Protein AF-A0A6N7NYF5-F1 (afdb_monomer_lite)

Foldseek 3Di:
DVVVDDDQDDDDDFDADVPDGDDDTDDDDDAAKDKDWDWDADPVDRDIDIDIDIDGDHPPPDDPPDPPDDPPDDDDDPDDDDDD

Radius of gyration: 21.6 Å; chains: 1; bounding box: 33×30×64 Å

Secondary structure (DSSP, 8-state):
-GGG-------S-PPPBTTB--------S--EEEEEEEEEE-SSSS-EEEEEEEEEE-TTS---PPPP----------SPPP--

Structure (mmCIF, N/CA/C/O backbone):
data_AF-A0A6N7NYF5-F1
#
_entry.id   AF-A0A6N7NYF5-F1
#
loop_
_atom_site.group_PDB
_atom_site.id
_atom_site.type_symbol
_atom_site.label_atom_id
_atom_site.label_alt_id
_atom_site.label_comp_id
_atom_site.label_asym_id
_atom_site.label_entity_id
_atom_site.label_seq_id
_atom_site.pdbx_PDB_ins_code
_atom_site.Cartn_x
_atom_site.Cartn_y
_atom_site.Cartn_z
_atom_site.occupancy
_atom_site.B_iso_or_equiv
_atom_site.auth_seq_id
_atom_site.auth_comp_id
_atom_site.auth_asym_id
_atom_site.auth_atom_id
_atom_site.pdbx_PDB_model_num
ATOM 1 N N . ARG A 1 1 ? -3.053 -13.047 5.001 1.00 88.62 1 ARG A N 1
ATOM 2 C CA . ARG A 1 1 ? -2.385 -14.029 4.090 1.00 88.62 1 ARG A CA 1
ATOM 3 C C . ARG A 1 1 ? -2.589 -13.582 2.644 1.00 88.62 1 ARG A C 1
ATOM 5 O O . ARG A 1 1 ? -3.463 -12.759 2.418 1.00 88.62 1 ARG A O 1
ATOM 12 N N . TRP A 1 2 ? -1.847 -14.127 1.671 1.00 91.62 2 TRP A N 1
ATOM 13 C CA . TRP A 1 2 ? -2.005 -13.764 0.249 1.00 91.62 2 TRP A CA 1
ATOM 14 C C . TRP A 1 2 ? -3.440 -13.898 -0.264 1.00 91.62 2 TRP A C 1
ATOM 16 O O . TRP A 1 2 ? -3.914 -13.028 -0.978 1.00 91.62 2 TRP A O 1
ATOM 26 N N . ALA A 1 3 ? -4.159 -14.932 0.179 1.00 96.62 3 ALA A N 1
ATOM 27 C CA . ALA A 1 3 ? -5.560 -15.149 -0.183 1.00 96.62 3 ALA A CA 1
ATOM 28 C C . ALA A 1 3 ? -6.534 -14.062 0.322 1.00 96.62 3 ALA A C 1
ATOM 30 O O . ALA A 1 3 ? -7.687 -14.061 -0.092 1.00 96.62 3 ALA A O 1
ATOM 31 N N . ASP A 1 4 ? -6.098 -13.166 1.213 1.00 95.56 4 ASP A N 1
ATOM 32 C CA . ASP A 1 4 ? -6.915 -12.040 1.684 1.00 95.56 4 ASP A CA 1
ATOM 33 C C . ASP A 1 4 ? -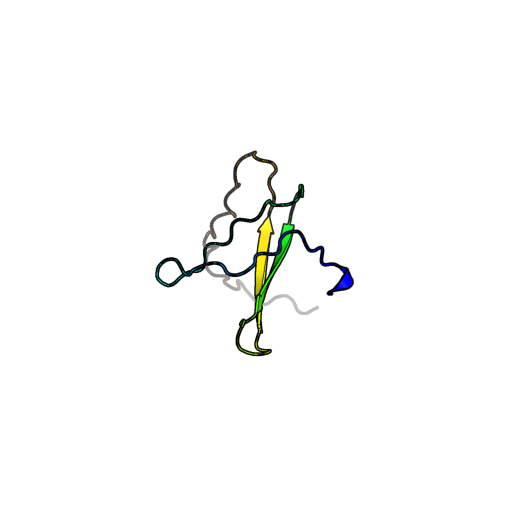6.617 -10.744 0.909 1.00 95.56 4 ASP A C 1
ATOM 35 O O . ASP A 1 4 ? -7.276 -9.730 1.136 1.00 95.56 4 ASP A O 1
ATOM 39 N N . LEU A 1 5 ? -5.610 -10.748 0.026 1.00 95.88 5 LEU A N 1
ATOM 40 C CA . LEU A 1 5 ? -5.253 -9.593 -0.787 1.00 95.88 5 LEU A CA 1
ATOM 41 C C . LEU A 1 5 ? -6.015 -9.612 -2.109 1.00 95.88 5 LEU A C 1
ATOM 43 O O . LEU A 1 5 ? -6.195 -10.650 -2.742 1.00 95.88 5 LEU A O 1
ATOM 47 N N . GLN A 1 6 ? -6.416 -8.422 -2.541 1.00 96.06 6 GLN A N 1
ATOM 48 C CA . GLN A 1 6 ? -6.984 -8.183 -3.856 1.00 96.06 6 GLN A CA 1
ATOM 49 C C . GLN A 1 6 ? -6.089 -7.189 -4.592 1.00 96.06 6 GLN A C 1
ATOM 51 O O . GLN A 1 6 ? -5.913 -6.061 -4.129 1.00 96.06 6 GLN A O 1
ATOM 56 N N . GLU A 1 7 ? -5.564 -7.588 -5.749 1.00 96.69 7 GLU A N 1
ATOM 57 C CA . GLU A 1 7 ? -4.888 -6.654 -6.647 1.00 96.69 7 GLU A CA 1
ATOM 58 C C . GLU A 1 7 ? -5.893 -5.608 -7.148 1.00 96.69 7 GLU A C 1
ATOM 60 O O . GLU A 1 7 ? -6.982 -5.944 -7.620 1.00 96.69 7 GLU A O 1
ATOM 65 N N . PHE A 1 8 ? -5.540 -4.330 -7.010 1.00 96.19 8 PHE A N 1
ATOM 66 C CA . PHE A 1 8 ? -6.361 -3.211 -7.482 1.00 96.19 8 PHE A CA 1
ATOM 67 C C . PHE A 1 8 ? -5.609 -2.272 -8.432 1.00 96.19 8 PHE A C 1
ATOM 69 O O . PHE A 1 8 ? -6.231 -1.413 -9.052 1.00 96.19 8 PHE A O 1
ATOM 76 N N . CYS A 1 9 ? -4.288 -2.412 -8.539 1.00 97.38 9 CYS A N 1
ATOM 77 C CA . CYS A 1 9 ? -3.451 -1.574 -9.381 1.00 97.38 9 CYS A CA 1
ATOM 78 C C . CYS A 1 9 ? -2.162 -2.309 -9.736 1.00 97.38 9 CYS A C 1
ATOM 80 O O . CYS A 1 9 ? -1.506 -2.848 -8.846 1.00 97.38 9 CYS A O 1
ATOM 82 N N . THR A 1 10 ? -1.790 -2.251 -11.012 1.00 97.00 10 THR A N 1
ATOM 83 C CA . THR A 1 10 ? -0.491 -2.699 -11.512 1.00 97.00 10 THR A CA 1
ATOM 84 C C . THR A 1 10 ? 0.019 -1.639 -12.474 1.00 97.00 10 THR A C 1
ATOM 86 O O . THR A 1 10 ? -0.682 -1.240 -13.405 1.00 97.00 10 THR A O 1
ATOM 89 N N . LEU A 1 11 ? 1.232 -1.157 -12.223 1.00 95.62 11 LEU A N 1
ATOM 90 C CA . LEU A 1 11 ? 1.903 -0.151 -13.038 1.00 95.62 11 LEU A CA 1
ATOM 91 C C . LEU A 1 11 ? 3.127 -0.789 -13.696 1.00 95.62 11 LEU A C 1
ATOM 93 O O . LEU A 1 11 ? 3.770 -1.662 -13.119 1.00 95.62 11 LEU A O 1
ATOM 97 N N . GLY A 1 12 ? 3.426 -0.361 -14.921 1.00 94.62 12 GLY A N 1
ATOM 98 C CA . GLY A 1 12 ? 4.636 -0.767 -15.630 1.00 94.62 12 GLY A CA 1
ATOM 99 C C . GLY A 1 12 ? 5.860 0.006 -15.137 1.00 94.62 12 GLY A C 1
ATOM 100 O O . GLY A 1 12 ? 6.054 0.228 -13.944 1.00 94.62 12 GLY A O 1
ATOM 101 N N . ASN A 1 13 ? 6.690 0.462 -16.074 1.00 92.06 13 ASN A N 1
ATOM 102 C CA . ASN A 1 13 ? 7.811 1.331 -15.737 1.00 92.06 13 ASN A CA 1
ATOM 103 C C . ASN A 1 13 ? 7.297 2.726 -15.341 1.00 92.06 13 ASN A C 1
ATOM 105 O O . ASN A 1 13 ? 6.812 3.477 -16.188 1.00 92.06 13 ASN A O 1
ATOM 109 N N . VAL A 1 14 ? 7.393 3.050 -14.052 1.00 94.69 14 VAL A N 1
ATOM 110 C CA . VAL A 1 14 ? 7.117 4.387 -13.522 1.00 94.69 14 VAL A CA 1
ATOM 111 C C . VAL A 1 14 ? 8.453 5.116 -13.355 1.00 94.69 14 VAL A C 1
ATOM 113 O O . VAL A 1 14 ? 9.299 4.631 -12.601 1.00 94.69 14 VAL A O 1
ATOM 116 N N . PRO A 1 15 ? 8.675 6.267 -14.015 1.00 93.69 15 PRO A N 1
ATOM 117 C CA . PRO A 1 15 ? 9.915 7.014 -13.859 1.00 93.69 15 PRO A CA 1
ATOM 118 C C . PRO A 1 15 ? 10.032 7.600 -12.448 1.00 93.69 15 PRO A C 1
ATOM 120 O O . PRO A 1 15 ? 9.045 8.037 -11.848 1.00 93.69 15 PRO A O 1
ATOM 123 N N . VAL A 1 16 ? 11.258 7.643 -11.927 1.00 94.62 16 VAL A N 1
ATOM 124 C CA . VAL A 1 16 ? 11.537 8.275 -10.636 1.00 94.62 16 VAL A CA 1
ATOM 125 C C . VAL A 1 16 ? 11.363 9.796 -10.739 1.00 94.62 16 VAL A C 1
ATOM 127 O O . VAL A 1 16 ? 11.788 10.427 -11.707 1.00 94.62 16 VAL A O 1
ATOM 130 N N . SER A 1 17 ? 10.718 10.396 -9.740 1.00 95.62 17 SER A N 1
ATOM 131 C CA . SER A 1 17 ? 10.511 11.842 -9.630 1.00 95.62 17 SER A CA 1
ATOM 132 C C . SER A 1 17 ? 11.388 12.384 -8.501 1.00 95.62 17 SER A C 1
ATOM 134 O O . SER A 1 17 ? 10.932 12.481 -7.360 1.00 95.62 17 SER A O 1
ATOM 136 N N . GLY A 1 18 ? 12.628 12.765 -8.815 1.00 94.94 18 GLY A N 1
ATOM 137 C CA . GLY A 1 18 ? 13.642 13.056 -7.795 1.00 94.94 18 GLY A CA 1
ATOM 138 C C . GLY A 1 18 ? 14.116 11.748 -7.167 1.00 94.94 18 GLY A C 1
ATOM 139 O O . GLY A 1 18 ? 14.559 10.871 -7.899 1.00 94.94 18 GLY A O 1
ATOM 140 N N . ASP A 1 19 ? 13.937 11.595 -5.854 1.00 94.94 19 ASP A N 1
ATOM 141 C CA . ASP A 1 19 ? 14.314 10.380 -5.110 1.00 94.94 19 ASP A CA 1
ATOM 142 C C . ASP A 1 19 ? 13.114 9.480 -4.758 1.00 94.94 19 ASP A C 1
ATOM 144 O O . ASP A 1 19 ? 13.241 8.530 -3.986 1.00 94.94 19 ASP A O 1
ATOM 148 N N . VAL A 1 20 ? 11.921 9.780 -5.289 1.00 94.75 20 VAL A N 1
ATOM 149 C CA . VAL A 1 20 ? 10.685 9.055 -4.958 1.00 94.75 20 VAL A CA 1
ATOM 150 C C . VAL A 1 20 ? 9.935 8.583 -6.199 1.00 94.75 20 VAL A C 1
ATOM 152 O O . VAL A 1 20 ? 9.854 9.281 -7.213 1.00 94.75 20 VAL A O 1
ATOM 155 N N . TYR A 1 21 ? 9.313 7.409 -6.093 1.00 94.75 21 TYR A N 1
ATOM 156 C CA . TYR A 1 21 ? 8.303 6.958 -7.046 1.00 94.75 21 TYR A CA 1
ATOM 157 C C . TYR A 1 21 ? 6.936 7.500 -6.640 1.00 94.75 21 TYR A C 1
ATOM 159 O O . TYR A 1 21 ? 6.516 7.366 -5.490 1.00 94.75 21 TYR A O 1
ATOM 167 N N . LYS A 1 22 ? 6.228 8.100 -7.597 1.00 95.56 22 L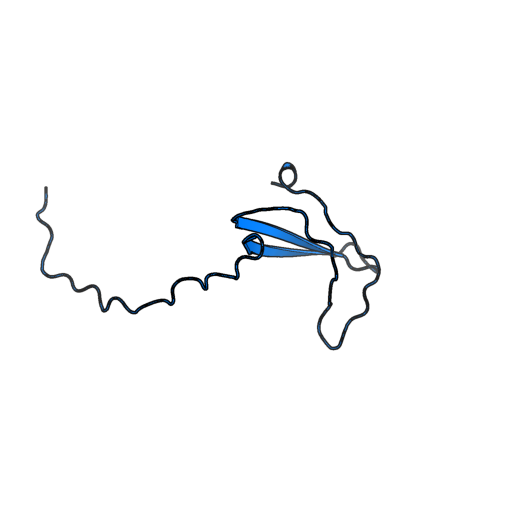YS A N 1
ATOM 168 C CA . LYS A 1 22 ? 4.836 8.524 -7.427 1.00 95.56 22 LYS A CA 1
ATOM 169 C C . LYS A 1 22 ? 3.951 7.540 -8.174 1.00 95.56 22 LYS A C 1
ATOM 171 O O . LYS A 1 22 ? 3.988 7.493 -9.399 1.00 95.56 22 LYS A O 1
ATOM 176 N N . LEU A 1 23 ? 3.204 6.739 -7.425 1.00 94.94 23 LEU A N 1
ATOM 177 C CA . LEU A 1 23 ? 2.322 5.710 -7.965 1.00 94.94 23 LEU A CA 1
ATOM 178 C C . LEU A 1 23 ? 0.892 6.251 -7.957 1.00 94.94 23 LEU A C 1
ATOM 180 O O . LEU A 1 23 ? 0.357 6.538 -6.886 1.00 94.94 23 LEU A O 1
ATOM 184 N N . ASP A 1 24 ? 0.297 6.419 -9.136 1.00 95.12 24 ASP A N 1
ATOM 185 C CA . ASP A 1 24 ? -1.098 6.842 -9.275 1.00 95.12 24 ASP A CA 1
ATOM 186 C C . ASP A 1 24 ? -1.975 5.619 -9.551 1.00 95.12 24 ASP A C 1
ATOM 188 O O . ASP A 1 24 ? -1.807 4.929 -10.557 1.00 95.12 24 ASP A O 1
ATOM 192 N N . CYS A 1 25 ? -2.872 5.321 -8.615 1.00 95.31 25 CYS A N 1
ATOM 193 C CA . CYS A 1 25 ? -3.685 4.116 -8.618 1.00 95.31 25 CYS A CA 1
ATOM 194 C C . CYS A 1 25 ? -5.120 4.444 -8.187 1.00 95.31 25 CYS A C 1
ATOM 196 O O . CYS A 1 25 ? -5.316 5.064 -7.136 1.00 95.31 25 CYS A O 1
ATOM 198 N N . PRO A 1 26 ? -6.145 3.971 -8.919 1.00 94.00 26 PRO A N 1
ATOM 199 C CA . PRO A 1 26 ? -7.526 4.134 -8.497 1.00 94.00 26 PRO A CA 1
ATOM 200 C C . PRO A 1 26 ? -7.803 3.258 -7.272 1.00 94.00 26 PRO A C 1
ATOM 202 O O . PRO A 1 26 ? -7.768 2.030 -7.340 1.00 94.00 26 PRO A O 1
ATOM 205 N N . LEU A 1 27 ? -8.099 3.886 -6.135 1.00 92.75 27 LEU A N 1
ATOM 206 C CA . LEU A 1 27 ? -8.412 3.147 -4.916 1.00 92.75 27 LEU A CA 1
ATOM 207 C C . LEU A 1 27 ? -9.790 2.462 -5.011 1.00 92.75 27 LEU A C 1
ATOM 209 O O . LEU A 1 27 ? -10.758 3.071 -5.480 1.00 92.75 27 LEU A O 1
ATOM 213 N N . PRO A 1 28 ? -9.926 1.212 -4.530 1.00 93.00 28 PRO A N 1
ATOM 214 C CA . PRO A 1 28 ? -11.208 0.522 -4.510 1.00 93.00 28 PRO A CA 1
ATOM 215 C C . PRO A 1 28 ? -12.170 1.167 -3.505 1.00 93.00 28 PRO A C 1
ATOM 217 O O . PRO A 1 28 ? -11.769 1.692 -2.467 1.00 93.00 28 PRO A O 1
ATOM 220 N N . LYS A 1 29 ? -13.479 1.055 -3.766 1.00 91.62 29 LYS A N 1
ATOM 221 C CA . LYS A 1 29 ? -14.513 1.477 -2.808 1.00 91.62 29 LYS A CA 1
ATOM 222 C C . LYS A 1 29 ? -14.467 0.578 -1.569 1.00 91.62 29 LYS A C 1
ATOM 224 O O . LYS A 1 29 ? -14.879 -0.583 -1.622 1.00 91.62 29 LYS A O 1
ATOM 229 N N . ARG A 1 30 ? -13.936 1.103 -0.467 1.00 91.50 30 ARG A N 1
ATOM 230 C CA . ARG A 1 30 ? -13.771 0.430 0.830 1.00 91.50 30 ARG A CA 1
ATOM 231 C C . ARG A 1 30 ? -14.123 1.397 1.963 1.00 91.50 30 ARG A C 1
ATOM 233 O O . ARG A 1 30 ? -14.237 2.599 1.741 1.00 91.50 30 ARG A O 1
ATOM 240 N N . SER A 1 31 ? -14.299 0.866 3.169 1.00 92.06 31 SER A N 1
ATOM 241 C CA . SER A 1 31 ? -14.577 1.631 4.392 1.00 92.06 31 SER A CA 1
ATOM 242 C C . SER A 1 31 ? -13.864 1.005 5.587 1.00 92.06 31 SER A C 1
ATOM 244 O O . SER A 1 31 ? -13.727 -0.218 5.638 1.00 92.06 31 SER A O 1
ATOM 246 N N . GLY A 1 32 ? -13.460 1.810 6.566 1.00 91.06 32 GLY A N 1
ATOM 247 C CA . GLY A 1 32 ? -12.779 1.317 7.768 1.00 91.06 32 GLY A CA 1
ATOM 248 C C . GLY A 1 32 ? -11.289 1.058 7.545 1.00 91.06 32 GLY A C 1
ATOM 249 O O . GLY A 1 32 ? -10.691 1.646 6.646 1.00 91.06 32 GLY A O 1
ATOM 250 N N . GLN A 1 33 ? -10.680 0.229 8.396 1.00 94.25 33 GLN A N 1
ATOM 251 C CA . GLN A 1 33 ? -9.237 -0.040 8.397 1.00 94.25 33 GLN A CA 1
ATOM 252 C C . GLN A 1 33 ? -8.862 -1.152 7.413 1.00 94.25 33 GLN A C 1
ATOM 254 O O . GLN A 1 33 ? -9.497 -2.203 7.404 1.00 94.25 33 GLN A O 1
ATOM 259 N N . HIS A 1 34 ? -7.822 -0.919 6.614 1.00 95.06 34 HIS A N 1
ATOM 260 C CA . HIS A 1 34 ? -7.289 -1.850 5.615 1.00 95.06 34 HIS A CA 1
ATOM 261 C C . HIS A 1 34 ? -5.762 -1.741 5.555 1.00 95.06 34 HIS A C 1
ATOM 263 O O . HIS A 1 34 ? -5.178 -0.811 6.108 1.00 95.06 34 HIS A O 1
ATOM 269 N N . ILE A 1 35 ? -5.128 -2.668 4.839 1.00 96.31 35 ILE A N 1
ATOM 270 C CA . ILE A 1 35 ? -3.705 -2.609 4.492 1.00 96.31 35 ILE A CA 1
ATOM 271 C C . ILE A 1 35 ? -3.586 -2.486 2.975 1.00 96.31 35 ILE A C 1
ATOM 273 O O . ILE A 1 35 ? -4.239 -3.226 2.238 1.00 96.31 35 ILE A O 1
ATOM 277 N N . ILE A 1 36 ? -2.722 -1.586 2.512 1.00 97.25 36 ILE A N 1
ATOM 278 C CA . ILE A 1 36 ? -2.200 -1.603 1.145 1.00 97.25 36 ILE A CA 1
ATOM 279 C C . ILE A 1 36 ? -0.881 -2.366 1.170 1.00 97.25 36 ILE A C 1
ATOM 281 O O . ILE A 1 36 ? 0.043 -2.002 1.896 1.00 97.25 36 ILE A O 1
ATOM 285 N N . TYR A 1 37 ? -0.807 -3.429 0.377 1.00 97.81 37 TYR A N 1
ATOM 286 C CA . TYR A 1 37 ? 0.406 -4.206 0.176 1.00 97.81 37 TYR A CA 1
ATOM 287 C C . TYR A 1 37 ? 1.011 -3.844 -1.180 1.00 97.81 37 TYR A C 1
ATOM 289 O O . TYR A 1 37 ? 0.358 -4.012 -2.208 1.00 97.81 37 TYR A O 1
ATOM 297 N N . ASN A 1 38 ? 2.238 -3.331 -1.181 1.00 97.38 38 ASN A N 1
ATOM 298 C CA . ASN A 1 38 ? 2.930 -2.871 -2.378 1.00 97.38 38 ASN A CA 1
ATOM 299 C C . ASN A 1 38 ? 4.127 -3.772 -2.696 1.00 97.38 38 ASN A C 1
ATOM 301 O O . ASN A 1 38 ? 4.899 -4.124 -1.805 1.00 97.38 38 ASN A O 1
ATOM 305 N N . THR A 1 39 ? 4.287 -4.100 -3.979 1.00 96.88 39 THR A N 1
ATOM 306 C CA . THR A 1 39 ? 5.432 -4.851 -4.507 1.00 96.88 39 THR A CA 1
ATOM 307 C C . THR A 1 39 ? 6.144 -3.998 -5.547 1.00 96.88 39 THR A C 1
ATOM 309 O O . THR A 1 39 ? 5.571 -3.682 -6.587 1.00 96.88 39 THR A O 1
ATOM 312 N N . T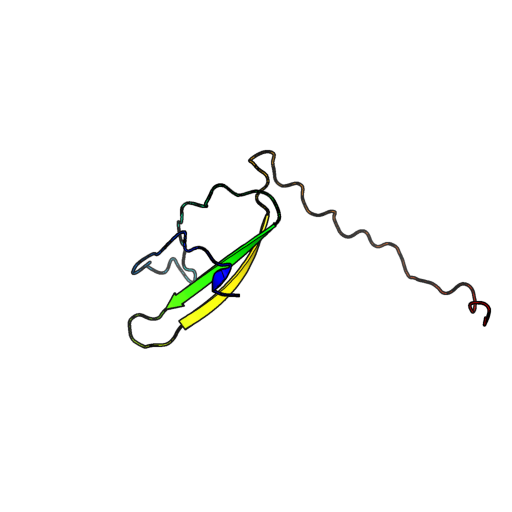RP A 1 40 ? 7.400 -3.641 -5.287 1.00 96.50 40 TRP A N 1
ATOM 313 C CA . TRP A 1 40 ? 8.271 -2.989 -6.262 1.00 96.50 40 TRP A CA 1
ATOM 314 C C . TRP A 1 40 ? 9.287 -4.001 -6.790 1.00 96.50 40 TRP A C 1
ATOM 316 O O . TRP A 1 40 ? 10.205 -4.395 -6.076 1.00 96.50 40 TRP A O 1
ATOM 326 N N . GLN A 1 41 ? 9.095 -4.446 -8.029 1.00 96.50 41 GLN A N 1
ATOM 327 C CA . GLN A 1 41 ? 9.947 -5.426 -8.702 1.00 96.50 41 GLN A CA 1
ATOM 328 C C . GLN A 1 41 ? 10.936 -4.707 -9.621 1.00 96.50 41 GLN A C 1
ATOM 330 O O . GLN A 1 41 ? 10.539 -3.885 -10.452 1.00 96.50 41 GLN A O 1
ATOM 335 N N . ARG A 1 42 ? 12.224 -5.038 -9.512 1.00 95.00 42 ARG A N 1
ATOM 336 C CA . ARG A 1 42 ? 13.222 -4.552 -10.468 1.00 95.00 42 ARG A CA 1
ATOM 337 C C . ARG A 1 42 ? 13.016 -5.197 -11.835 1.00 95.00 42 ARG A C 1
ATOM 339 O O . ARG A 1 42 ? 12.679 -6.371 -11.929 1.00 95.00 42 ARG A O 1
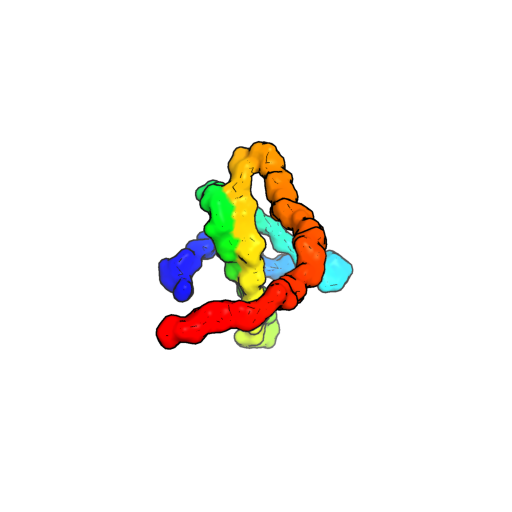ATOM 346 N N . SER A 1 43 ? 13.247 -4.434 -12.900 1.00 92.69 43 SER A N 1
ATOM 347 C CA . SER A 1 43 ? 13.101 -4.925 -14.280 1.00 92.69 43 SER A CA 1
ATOM 348 C C . SER A 1 43 ? 14.316 -5.707 -14.788 1.00 92.69 43 SER A C 1
ATOM 350 O O . SER A 1 43 ? 14.201 -6.458 -15.752 1.00 92.69 43 SER A O 1
ATOM 352 N N . ASP A 1 44 ? 15.472 -5.541 -14.146 1.00 94.06 44 ASP A N 1
ATOM 353 C CA . ASP A 1 44 ? 16.762 -6.120 -14.532 1.00 94.06 44 ASP A CA 1
ATOM 354 C C . ASP A 1 44 ? 17.144 -7.371 -13.721 1.00 94.06 44 ASP A C 1
ATOM 356 O O . ASP A 1 44 ? 18.205 -7.955 -13.936 1.00 94.06 44 ASP A O 1
ATOM 360 N N . SER A 1 45 ? 16.301 -7.789 -12.774 1.00 96.31 45 SER A N 1
ATOM 361 C CA . SER A 1 45 ? 16.549 -8.933 -11.894 1.00 96.31 45 SER A CA 1
ATOM 362 C C . SER A 1 45 ? 15.248 -9.476 -11.299 1.00 96.31 45 SER A C 1
ATOM 364 O O . SER A 1 45 ? 14.196 -8.854 -11.400 1.00 96.31 45 SER A O 1
ATOM 366 N N . GLY A 1 46 ? 15.322 -10.633 -10.635 1.00 95.88 46 GLY A N 1
ATOM 367 C CA . GLY A 1 46 ? 14.211 -11.190 -9.853 1.00 95.88 46 GLY A CA 1
ATOM 368 C C . GLY A 1 46 ? 14.015 -10.549 -8.470 1.00 95.88 46 GLY A C 1
ATOM 369 O O . GLY A 1 46 ? 13.251 -11.076 -7.671 1.00 95.88 46 GLY A O 1
ATOM 370 N N . GLU A 1 47 ? 14.696 -9.443 -8.152 1.00 97.88 47 GLU A N 1
ATOM 371 C CA . GLU A 1 47 ? 14.638 -8.788 -6.836 1.00 97.88 47 GLU A CA 1
ATOM 372 C C . GLU A 1 47 ? 13.387 -7.910 -6.668 1.00 97.88 47 GLU A C 1
ATOM 374 O O . GLU A 1 47 ? 13.084 -7.067 -7.517 1.00 97.88 47 GLU A O 1
ATOM 379 N N . ALA A 1 48 ? 12.695 -8.072 -5.537 1.00 97.06 48 ALA A N 1
ATOM 380 C CA . ALA A 1 48 ? 11.489 -7.327 -5.197 1.00 97.06 48 ALA A CA 1
ATOM 381 C C . ALA A 1 48 ? 11.536 -6.760 -3.777 1.00 97.06 48 ALA A C 1
ATOM 383 O O . ALA A 1 48 ? 12.037 -7.398 -2.849 1.00 97.06 48 ALA A O 1
ATOM 384 N N . PHE A 1 49 ? 10.922 -5.594 -3.608 1.00 97.31 49 PHE A N 1
ATOM 385 C CA . PHE A 1 49 ? 10.739 -4.921 -2.330 1.00 97.31 49 PHE A CA 1
ATOM 386 C C . PHE A 1 49 ? 9.257 -4.923 -1.965 1.00 97.31 49 PHE A C 1
ATOM 388 O O . PHE A 1 49 ? 8.412 -4.527 -2.770 1.00 97.31 49 PHE A O 1
ATOM 395 N N . TYR A 1 50 ? 8.950 -5.347 -0.742 1.00 97.62 50 TYR A N 1
ATOM 396 C CA . TYR A 1 50 ? 7.584 -5.512 -0.257 1.00 97.62 50 TYR A CA 1
ATOM 397 C C . TYR A 1 50 ? 7.319 -4.572 0.911 1.00 97.62 50 TYR A C 1
ATOM 399 O O . TYR A 1 50 ? 8.071 -4.569 1.887 1.00 97.62 50 TYR A O 1
ATOM 407 N N . THR A 1 51 ? 6.246 -3.789 0.833 1.00 97.62 51 THR A N 1
ATOM 408 C CA . THR A 1 51 ? 5.864 -2.850 1.894 1.00 97.62 51 THR A CA 1
ATOM 409 C C . THR A 1 51 ? 4.380 -2.952 2.231 1.00 97.62 51 THR A C 1
ATOM 411 O O . THR A 1 51 ? 3.540 -3.168 1.359 1.00 97.62 51 THR A O 1
ATOM 414 N N . CYS A 1 52 ? 4.057 -2.783 3.514 1.00 97.00 52 CYS A N 1
ATOM 415 C CA . CYS A 1 52 ? 2.688 -2.672 4.014 1.00 97.00 52 CYS A CA 1
ATOM 416 C C . CYS A 1 52 ? 2.436 -1.234 4.470 1.00 97.00 52 CYS A C 1
ATOM 418 O O . CYS A 1 52 ? 3.268 -0.662 5.172 1.00 97.00 52 CYS A O 1
ATOM 420 N N . ALA A 1 53 ? 1.281 -0.680 4.118 1.00 95.75 53 ALA A N 1
ATOM 421 C CA . ALA A 1 53 ? 0.801 0.597 4.630 1.00 95.75 53 ALA A CA 1
ATOM 422 C C . ALA A 1 53 ? -0.593 0.422 5.242 1.00 95.75 53 ALA A C 1
ATOM 424 O O . ALA A 1 53 ? -1.525 0.002 4.554 1.00 95.75 53 ALA A O 1
ATOM 425 N N . ASP A 1 54 ? -0.742 0.755 6.523 1.00 95.44 54 ASP A N 1
ATOM 426 C CA . ASP A 1 54 ? -2.040 0.795 7.194 1.00 95.44 54 ASP A CA 1
ATOM 427 C C . ASP A 1 54 ? -2.817 2.041 6.766 1.00 95.44 54 ASP A C 1
ATOM 429 O O . ASP A 1 54 ? -2.320 3.166 6.842 1.00 95.44 54 ASP A O 1
ATOM 433 N N . VAL A 1 55 ? -4.059 1.850 6.325 1.00 92.81 55 VAL A N 1
ATOM 434 C CA . VAL A 1 55 ? -4.921 2.930 5.836 1.00 92.81 55 VAL A CA 1
ATOM 435 C C . VAL A 1 55 ? -6.317 2.834 6.436 1.00 92.81 55 VAL A C 1
ATOM 437 O O . VAL A 1 55 ? -6.778 1.762 6.837 1.00 92.81 55 VAL A O 1
ATOM 440 N N . ARG A 1 56 ? -7.030 3.963 6.472 1.00 90.62 56 ARG A N 1
ATOM 441 C CA . ARG A 1 56 ? -8.443 4.012 6.858 1.00 90.62 56 ARG A CA 1
ATOM 442 C C . ARG A 1 56 ? -9.250 4.774 5.814 1.00 90.62 56 ARG A C 1
ATOM 444 O O . ARG A 1 56 ? -8.941 5.918 5.506 1.00 90.62 56 ARG A O 1
ATOM 451 N N . PHE A 1 57 ? -10.283 4.139 5.270 1.00 88.94 57 PHE A N 1
ATOM 452 C CA . PHE A 1 57 ? -11.185 4.751 4.297 1.00 88.94 57 PHE A CA 1
ATOM 453 C C . PHE A 1 57 ? -12.397 5.354 5.024 1.00 88.94 57 PHE A C 1
ATOM 455 O O . PHE A 1 57 ? -13.246 4.612 5.523 1.00 88.94 57 PHE A O 1
ATOM 462 N N . GLU A 1 58 ? -12.480 6.689 5.078 1.00 84.06 58 GLU A N 1
ATOM 463 C CA . GLU A 1 58 ? -13.498 7.441 5.846 1.00 84.06 58 GLU A CA 1
ATOM 464 C C . GLU A 1 58 ? -14.603 8.083 4.976 1.00 84.06 58 GLU A C 1
ATOM 466 O O . GLU A 1 58 ? -15.263 9.037 5.379 1.00 84.06 58 GLU A O 1
ATOM 471 N N . GLY A 1 59 ? -14.840 7.573 3.761 1.00 71.12 59 GLY A N 1
ATOM 472 C CA . GLY A 1 59 ? -16.045 7.908 2.980 1.00 71.12 59 GLY A CA 1
ATOM 473 C C . GLY A 1 59 ? -16.210 9.379 2.561 1.00 71.12 59 GLY A C 1
ATOM 474 O O . GLY A 1 59 ? -17.296 9.757 2.134 1.00 71.12 59 GLY A O 1
ATOM 475 N N . GLY A 1 60 ? -15.160 10.204 2.654 1.00 63.38 60 GLY A N 1
ATOM 476 C CA . GLY A 1 60 ? -15.176 11.611 2.228 1.00 63.38 60 GLY A CA 1
ATOM 477 C C . GLY A 1 60 ? -15.651 12.618 3.285 1.00 63.38 60 GLY A C 1
ATOM 478 O O . GLY A 1 60 ? -15.708 13.804 2.980 1.00 63.38 60 GLY A O 1
ATOM 479 N N . GLY A 1 61 ? -15.934 12.186 4.521 1.00 61.91 61 GLY A N 1
ATOM 480 C CA . GLY A 1 61 ? -16.359 13.058 5.632 1.00 61.91 61 GLY A CA 1
ATOM 481 C C . GLY A 1 61 ? -15.242 13.875 6.301 1.00 61.91 61 GLY A C 1
ATOM 482 O O . GLY A 1 61 ? -15.492 14.542 7.301 1.00 61.91 61 GLY A O 1
ATOM 483 N N . GLY A 1 62 ? -14.027 13.835 5.750 1.00 58.91 62 GLY A N 1
ATOM 484 C CA . GLY A 1 62 ? -12.817 14.347 6.389 1.00 58.91 62 GLY A CA 1
ATOM 485 C C . GLY A 1 62 ? -12.173 13.294 7.287 1.00 58.91 62 GLY A C 1
ATOM 486 O O . GLY A 1 62 ? -12.863 12.502 7.919 1.00 58.91 62 GLY A O 1
ATOM 487 N N . VAL A 1 63 ? -10.839 13.280 7.301 1.00 59.75 63 VAL A N 1
ATOM 488 C CA . VAL A 1 63 ? -10.063 12.473 8.247 1.00 59.75 63 VAL A CA 1
ATOM 489 C C . VAL A 1 63 ? -10.322 13.028 9.639 1.00 59.75 63 VAL A C 1
ATOM 491 O O . VAL A 1 63 ? -9.949 14.172 9.900 1.00 59.75 63 VAL A O 1
ATOM 494 N N . THR A 1 64 ? -10.931 12.252 10.535 1.00 64.31 64 THR A N 1
ATOM 495 C CA . THR A 1 64 ? -10.836 12.595 11.960 1.00 64.31 64 THR A CA 1
ATOM 496 C C . THR A 1 64 ? -9.387 12.318 12.353 1.00 64.31 64 THR A C 1
ATOM 498 O O . THR A 1 64 ? -8.969 11.159 12.272 1.00 64.31 64 THR A O 1
ATOM 501 N N . PRO A 1 65 ? -8.574 13.333 12.715 1.00 66.19 65 PRO A N 1
ATOM 502 C CA . PRO A 1 65 ? -7.209 13.071 13.140 1.00 66.19 65 PRO A CA 1
ATOM 503 C C . PRO A 1 65 ? -7.262 12.053 14.280 1.00 66.19 65 PRO A C 1
ATOM 505 O O . PRO A 1 65 ? -8.167 12.150 15.120 1.00 66.19 65 PRO A O 1
ATOM 508 N N . PRO A 1 66 ? -6.335 11.079 14.337 1.00 66.25 66 PRO A N 1
ATOM 509 C CA . PRO A 1 66 ? -6.241 10.244 15.522 1.00 66.25 66 PRO A CA 1
ATOM 510 C C . PRO A 1 66 ? -6.169 11.169 16.745 1.00 66.25 66 PRO A C 1
ATOM 512 O O . PRO A 1 66 ? -5.545 12.235 16.651 1.00 66.25 66 PRO A O 1
ATOM 515 N N . PRO A 1 67 ? -6.832 10.822 17.863 1.00 75.94 67 PRO A N 1
ATOM 516 C CA . PRO A 1 67 ? -6.761 11.641 19.060 1.00 75.94 67 PRO A CA 1
ATOM 517 C C . PRO A 1 67 ? -5.290 11.905 19.368 1.00 75.94 67 PRO A C 1
ATOM 519 O O . PRO A 1 67 ? -4.475 10.983 19.416 1.00 75.94 67 PRO A O 1
ATOM 522 N N . GLN A 1 68 ? -4.946 13.184 19.498 1.00 83.25 68 GLN A N 1
ATOM 523 C CA . GLN A 1 68 ? -3.607 13.583 19.897 1.00 83.25 68 GLN A CA 1
ATOM 524 C C . GLN A 1 68 ? -3.277 12.904 21.224 1.00 83.25 68 GLN A C 1
ATOM 526 O O . GLN A 1 68 ? -4.098 12.920 22.146 1.00 83.25 68 GLN A O 1
ATOM 531 N N . TRP A 1 69 ? -2.097 12.288 21.302 1.00 83.94 69 TRP A N 1
ATOM 532 C CA . TRP A 1 69 ? -1.605 11.733 22.554 1.00 83.94 69 TRP A CA 1
ATOM 533 C C . TRP A 1 69 ? -1.585 12.846 23.594 1.00 83.94 69 TRP A C 1
ATOM 535 O O . TRP A 1 69 ? -0.852 13.824 23.453 1.00 83.94 69 TRP A O 1
ATOM 545 N N . GLN A 1 70 ? -2.427 12.708 24.611 1.00 86.88 70 GLN A N 1
ATOM 546 C CA . GLN A 1 70 ? -2.372 13.562 25.782 1.00 86.88 70 GLN A CA 1
ATOM 547 C C . GLN A 1 70 ? -1.548 12.841 26.831 1.00 86.88 70 GLN A C 1
ATOM 549 O O . GLN A 1 70 ? -1.802 11.671 27.125 1.00 86.88 70 GLN A O 1
ATOM 554 N N . ASP A 1 71 ? -0.552 13.537 27.368 1.00 85.56 71 ASP A N 1
ATOM 555 C CA . ASP A 1 71 ? 0.180 13.048 28.522 1.00 85.56 71 ASP A CA 1
ATOM 556 C C . ASP A 1 71 ? -0.813 12.890 29.682 1.00 85.56 71 ASP A C 1
ATOM 558 O O . ASP A 1 71 ? -1.374 13.867 30.181 1.00 85.56 71 ASP A O 1
ATOM 562 N N . ALA A 1 72 ? -1.077 11.641 30.068 1.00 85.44 72 ALA A N 1
ATOM 563 C CA . ALA A 1 72 ? -1.953 11.311 31.189 1.00 85.44 72 ALA A CA 1
ATOM 564 C C . ALA A 1 72 ? -1.268 11.548 32.549 1.00 85.44 72 ALA A C 1
ATOM 566 O O . ALA A 1 72 ? -1.862 11.298 33.600 1.00 85.44 72 ALA A O 1
ATOM 567 N N . GLY A 1 73 ? -0.024 12.028 32.531 1.00 90.56 73 GLY A N 1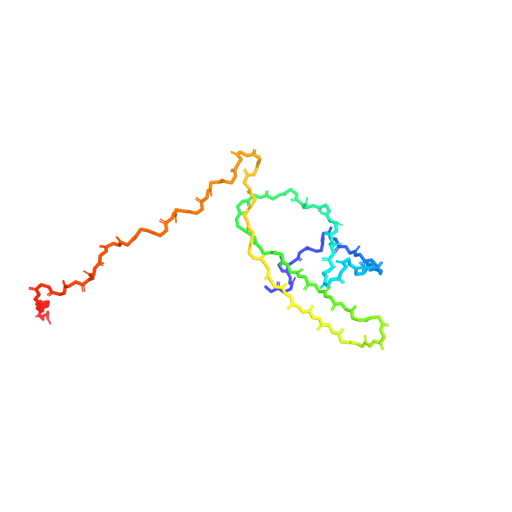
ATOM 568 C CA . GLY A 1 73 ? 0.831 12.154 33.689 1.00 90.56 73 GLY A CA 1
ATOM 569 C C . GLY A 1 73 ? 1.462 10.817 34.092 1.00 90.56 73 GLY A C 1
ATOM 570 O O . GLY A 1 73 ? 1.123 9.747 33.578 1.00 90.56 73 GLY A O 1
ATOM 571 N N . PRO A 1 74 ? 2.410 10.859 35.039 1.00 87.56 74 PRO A N 1
ATOM 572 C CA . PRO A 1 74 ? 3.091 9.668 35.517 1.00 87.56 74 PRO A CA 1
ATOM 573 C C . PRO A 1 74 ? 2.133 8.745 36.276 1.00 87.56 74 PRO A C 1
ATOM 575 O O . PRO A 1 74 ? 1.451 9.160 37.217 1.00 87.56 74 PRO A O 1
ATOM 578 N N . VAL A 1 75 ? 2.162 7.453 35.942 1.00 87.12 75 VAL A N 1
ATOM 579 C CA . VAL A 1 75 ? 1.546 6.418 36.777 1.00 87.12 75 VAL A CA 1
ATOM 580 C C . VAL A 1 75 ? 2.366 6.296 38.061 1.00 87.12 75 VAL A C 1
ATOM 582 O O . VAL A 1 75 ? 3.485 5.788 38.055 1.00 87.12 75 VAL A O 1
ATOM 585 N N . THR A 1 76 ? 1.818 6.787 39.171 1.00 86.94 76 THR A N 1
ATOM 586 C CA . THR A 1 76 ? 2.427 6.690 40.504 1.00 86.94 76 THR A CA 1
ATOM 587 C C . THR A 1 76 ? 1.669 5.665 41.334 1.00 86.94 76 THR A C 1
ATOM 589 O O . THR A 1 76 ? 0.473 5.815 41.591 1.00 86.94 76 THR A O 1
ATOM 592 N N . ALA A 1 77 ? 2.362 4.614 41.772 1.00 85.00 77 ALA A N 1
ATOM 593 C CA . ALA A 1 77 ? 1.795 3.660 42.714 1.00 85.00 77 ALA A CA 1
ATOM 594 C C . ALA A 1 77 ? 1.513 4.375 44.047 1.00 85.00 77 ALA A C 1
ATOM 596 O O . ALA A 1 77 ? 2.424 4.921 44.666 1.00 85.00 77 ALA A O 1
ATOM 597 N N . ARG A 1 78 ? 0.249 4.384 44.490 1.00 83.62 78 ARG A N 1
ATOM 598 C CA . ARG A 1 78 ? -0.151 4.959 45.791 1.00 83.62 78 ARG A CA 1
ATOM 599 C C . ARG A 1 78 ? 0.003 3.980 46.961 1.00 83.62 78 ARG A C 1
ATOM 601 O O . ARG A 1 78 ? -0.243 4.358 48.100 1.00 83.62 78 ARG A O 1
ATOM 608 N N . GLY A 1 79 ? 0.403 2.742 46.683 1.00 85.19 79 GLY A N 1
ATOM 609 C CA . GLY A 1 79 ? 0.567 1.673 47.662 1.00 85.19 79 GLY A CA 1
ATOM 610 C C . GLY A 1 79 ? 0.684 0.311 46.983 1.00 85.19 79 GLY A C 1
ATOM 611 O O . GLY A 1 79 ? 0.499 0.199 45.768 1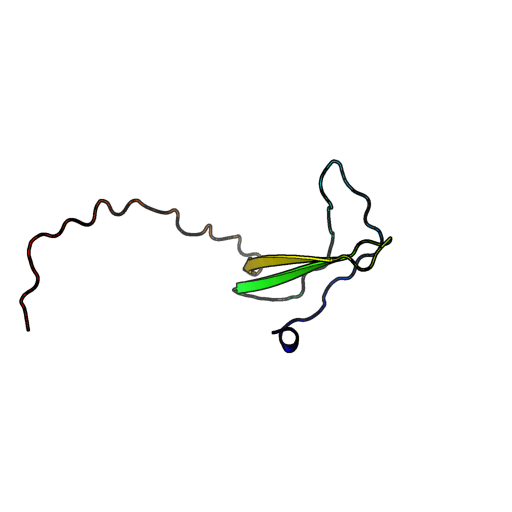.00 85.19 79 GLY A O 1
ATOM 612 N N . ALA A 1 80 ? 1.008 -0.712 47.771 1.00 82.00 80 ALA A N 1
ATOM 613 C CA . ALA A 1 80 ? 0.895 -2.097 47.334 1.00 82.00 80 ALA A CA 1
ATOM 614 C C . ALA A 1 80 ? -0.588 -2.477 47.188 1.00 82.00 80 ALA A C 1
ATOM 616 O O . ALA A 1 80 ? -1.430 -1.976 47.932 1.00 82.00 80 ALA A O 1
ATOM 617 N N . LEU A 1 81 ? -0.901 -3.343 46.224 1.00 84.12 81 LEU A N 1
ATOM 618 C CA . LEU A 1 81 ? -2.213 -3.985 46.148 1.00 84.12 81 LEU A CA 1
ATOM 619 C C . LEU A 1 81 ? -2.309 -5.050 47.245 1.00 84.12 81 LEU A C 1
ATOM 621 O O . LEU A 1 81 ? -1.303 -5.693 47.557 1.00 84.12 81 LEU A O 1
ATOM 625 N N . ASP A 1 82 ? -3.504 -5.244 47.802 1.00 81.69 82 ASP A N 1
ATOM 626 C CA . ASP A 1 82 ? -3.741 -6.325 48.754 1.00 81.69 82 ASP A CA 1
ATOM 627 C C . ASP A 1 82 ? -3.457 -7.672 48.085 1.00 81.69 82 ASP A C 1
ATOM 629 O O . ASP A 1 82 ? -3.892 -7.945 46.962 1.00 81.69 82 ASP A O 1
ATOM 633 N N . VAL A 1 83 ? -2.683 -8.502 48.779 1.00 79.06 83 VAL A N 1
ATOM 634 C CA . VAL A 1 83 ? -2.389 -9.861 48.335 1.00 79.06 83 VAL A CA 1
ATOM 635 C C . VAL A 1 83 ? -3.637 -10.695 48.615 1.00 79.06 83 VAL A C 1
ATOM 637 O O . VAL A 1 83 ? -4.030 -10.831 49.774 1.00 79.06 83 VAL A O 1
ATOM 640 N N . GLY A 1 84 ? -4.282 -11.177 47.553 1.00 57.44 84 GLY A N 1
ATOM 641 C CA . GLY A 1 84 ? -5.364 -12.162 47.639 1.00 57.44 84 GLY A CA 1
ATOM 642 C C . GLY A 1 84 ? -4.853 -13.545 48.012 1.00 57.44 84 GLY A C 1
ATOM 643 O O . GLY A 1 84 ? -3.718 -13.879 47.599 1.00 57.44 84 GLY A O 1
#

pLDDT: mean 89.24, std 10.32, range [57.44, 97.88]

Sequence (84 aa):
RWADLQEFCTLGNVPVSGDVYKLDCPLPKRSGQHIIYNTWQRSDSGEAFYTCADVRFEGGGGVTPPPQWQDAGPVTARGALDVG